Protein AF-R0HG44-F1 (afdb_monomer_lite)

Organism: NCBI:txid81985

Radius of gyration: 16.02 Å; chains: 1; bounding box: 35×43×46 Å

Sequence (105 aa):
MEENGETNEIWVTNKIDETNVVSWSMFLAVDYSKTDIDSGVRFLVDEEKKFVVYWHMKSVVSYENVVHIIEEDNKVRKVDFEAYARSTSYSPPLFTYVPSLVQIQ

Foldseek 3Di:
DDPPQPWDWDWDFPDDDPPDDTDIDTQATARCVLDPDDPPKDWDADSVQRKIWIWDQPDPVQSFIWIWIAHHPNDIDIDGPVVCSPPPPPDDPPVVDDVDDDPPD

pLDDT: mean 70.22, std 14.09, range [35.03, 90.44]

InterPro domains:
  IPR006527 F-box associated beta-propeller, type 1 [PF07734] (7-104)

Structure (mmCIF, N/CA/C/O backbone):
data_AF-R0HG44-F1
#
_entry.id   AF-R0HG44-F1
#
loop_
_atom_site.group_PDB
_atom_site.id
_atom_site.type_symbol
_atom_site.label_atom_id
_atom_site.label_alt_id
_atom_site.label_comp_id
_atom_site.label_asym_id
_atom_site.label_entity_id
_atom_site.label_seq_id
_atom_site.pdbx_PDB_ins_code
_atom_site.Cartn_x
_atom_site.Cartn_y
_atom_site.Cartn_z
_atom_site.occupancy
_atom_site.B_iso_or_equiv
_atom_site.auth_seq_id
_atom_site.auth_comp_id
_atom_site.auth_asym_id
_atom_site.auth_atom_id
_atom_site.pdbx_PDB_model_num
ATOM 1 N N . MET A 1 1 ? 9.049 -26.978 -3.925 1.00 35.03 1 MET A N 1
ATOM 2 C CA . MET A 1 1 ? 9.514 -26.096 -2.841 1.00 35.03 1 MET A CA 1
ATOM 3 C C . MET A 1 1 ? 8.615 -24.888 -2.927 1.00 35.03 1 MET A C 1
ATOM 5 O O . MET A 1 1 ? 8.663 -24.196 -3.931 1.00 35.03 1 MET A O 1
ATOM 9 N N . GLU A 1 2 ? 7.673 -24.787 -2.002 1.00 41.41 2 GLU A N 1
ATOM 10 C CA . GLU A 1 2 ? 6.726 -23.679 -1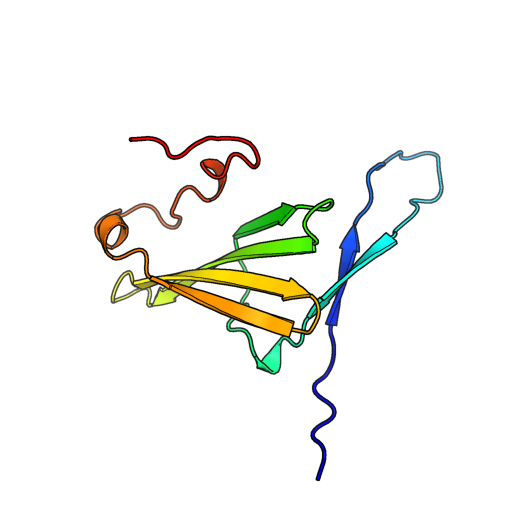.930 1.00 41.41 2 GLU A CA 1
ATOM 11 C C . GLU A 1 2 ? 7.493 -22.533 -1.263 1.00 41.41 2 GLU A C 1
ATOM 13 O O . GLU A 1 2 ? 7.877 -22.642 -0.099 1.00 41.41 2 GLU A O 1
ATOM 18 N N . GLU A 1 3 ? 7.876 -21.516 -2.037 1.00 48.00 3 GLU A N 1
ATOM 19 C CA . GLU A 1 3 ? 8.364 -20.266 -1.459 1.00 48.00 3 GLU A CA 1
ATOM 20 C C . GLU A 1 3 ? 7.198 -19.683 -0.666 1.00 48.00 3 GLU A C 1
ATOM 22 O O . GLU A 1 3 ? 6.222 -19.202 -1.242 1.00 48.00 3 GLU A O 1
ATOM 27 N N . ASN A 1 4 ? 7.278 -19.764 0.661 1.00 49.00 4 ASN A N 1
ATOM 28 C CA . ASN A 1 4 ? 6.442 -18.962 1.539 1.00 49.00 4 ASN A CA 1
ATOM 29 C C . ASN A 1 4 ? 6.848 -17.502 1.316 1.00 49.00 4 ASN A C 1
ATOM 31 O O . ASN A 1 4 ? 7.719 -16.991 2.015 1.00 49.00 4 ASN A O 1
ATOM 35 N N . GLY A 1 5 ? 6.273 -16.863 0.295 1.00 57.75 5 GLY A N 1
ATOM 36 C CA . GLY A 1 5 ? 6.400 -15.426 0.098 1.00 57.75 5 GLY A CA 1
ATOM 37 C C . GLY A 1 5 ? 5.974 -14.733 1.387 1.00 57.75 5 GLY A C 1
ATOM 38 O O . GLY A 1 5 ? 4.885 -14.998 1.906 1.00 57.75 5 GLY A O 1
ATOM 39 N N . GLU A 1 6 ? 6.858 -13.909 1.947 1.00 66.25 6 GLU A N 1
ATOM 40 C CA . GLU A 1 6 ? 6.568 -13.156 3.162 1.00 66.25 6 GLU A CA 1
ATOM 41 C C . GLU A 1 6 ? 5.380 -12.233 2.875 1.00 66.25 6 GLU A C 1
ATOM 43 O O . GLU A 1 6 ? 5.468 -11.249 2.138 1.00 66.25 6 GLU A O 1
ATOM 48 N N . THR A 1 7 ? 4.220 -12.608 3.409 1.00 75.50 7 THR A N 1
ATOM 49 C CA . THR A 1 7 ? 2.997 -11.828 3.260 1.00 75.50 7 THR A CA 1
ATOM 50 C C . THR A 1 7 ? 3.073 -10.672 4.245 1.00 75.50 7 THR A C 1
ATOM 52 O O . THR A 1 7 ? 3.152 -10.877 5.452 1.00 75.50 7 THR A O 1
ATOM 55 N N . ASN A 1 8 ? 3.085 -9.456 3.721 1.00 82.31 8 ASN A N 1
ATOM 56 C CA . ASN A 1 8 ? 3.159 -8.227 4.487 1.00 82.31 8 ASN A CA 1
ATOM 57 C C . ASN A 1 8 ? 1.761 -7.649 4.668 1.00 82.31 8 ASN A C 1
ATOM 59 O O . ASN A 1 8 ? 0.968 -7.601 3.735 1.00 82.31 8 ASN A O 1
ATOM 63 N N . GLU A 1 9 ? 1.442 -7.191 5.868 1.00 87.88 9 GLU A N 1
ATOM 64 C CA . GLU A 1 9 ? 0.099 -6.720 6.186 1.00 87.88 9 GLU A CA 1
ATOM 65 C C . GLU A 1 9 ? 0.042 -5.193 6.179 1.00 87.88 9 GLU A C 1
ATOM 67 O O . GLU A 1 9 ? 0.884 -4.510 6.763 1.00 87.88 9 GLU A O 1
ATOM 72 N N . ILE A 1 10 ? -0.991 -4.650 5.544 1.00 84.94 10 ILE A N 1
ATOM 73 C CA . ILE A 1 10 ? -1.340 -3.237 5.593 1.00 84.94 10 ILE A CA 1
ATOM 74 C C . ILE A 1 10 ? -2.437 -3.078 6.638 1.00 84.94 10 ILE A C 1
ATOM 76 O O . ILE A 1 10 ? -3.518 -3.660 6.518 1.00 84.94 10 ILE A O 1
ATOM 80 N N . TRP A 1 11 ? -2.155 -2.271 7.655 1.00 90.00 11 TRP A N 1
ATOM 81 C CA . TRP A 1 11 ? -3.069 -1.968 8.749 1.00 90.00 11 TRP A CA 1
ATOM 82 C C . TRP A 1 11 ? -3.523 -0.513 8.653 1.00 90.00 11 TRP A C 1
ATOM 84 O O . TRP A 1 11 ? -2.714 0.379 8.400 1.00 90.00 11 TRP A O 1
ATOM 94 N N . VAL A 1 12 ? -4.815 -0.271 8.869 1.00 87.50 12 VAL A N 1
ATOM 95 C CA . VAL A 1 12 ? -5.419 1.069 8.828 1.00 87.50 12 VAL A CA 1
ATOM 96 C C . VAL A 1 12 ? -6.096 1.398 10.152 1.00 87.50 12 VAL A C 1
ATOM 98 O O . VAL A 1 12 ? -6.495 0.510 10.911 1.00 87.50 12 VAL A O 1
ATOM 101 N N . THR A 1 13 ? -6.216 2.691 10.441 1.00 88.25 13 THR A N 1
ATOM 102 C CA . THR A 1 13 ? -6.983 3.190 11.579 1.00 88.25 13 THR A CA 1
ATOM 103 C C . THR A 1 13 ? -7.681 4.495 11.217 1.00 88.25 13 THR A C 1
ATOM 105 O O . THR A 1 13 ? -7.107 5.366 10.568 1.00 88.25 13 THR A O 1
ATOM 108 N N . ASN A 1 14 ? -8.927 4.630 11.665 1.00 83.94 14 ASN A N 1
ATOM 109 C CA . ASN A 1 14 ? -9.775 5.791 11.390 1.00 83.94 14 ASN A CA 1
ATOM 110 C C . ASN A 1 14 ? -9.732 6.852 12.497 1.00 83.94 14 ASN A C 1
ATOM 112 O O . ASN A 1 14 ? -10.369 7.899 12.381 1.00 83.94 14 ASN A O 1
ATOM 116 N N . LYS A 1 15 ? -9.031 6.583 13.603 1.00 81.44 15 LYS A N 1
ATOM 117 C CA . LYS A 1 15 ? -8.965 7.492 14.749 1.00 81.44 15 LYS A CA 1
ATOM 118 C C . LYS A 1 15 ? -7.551 7.542 15.296 1.00 81.44 15 LYS A C 1
ATOM 120 O O . LYS A 1 15 ? -7.052 6.557 15.828 1.00 81.44 15 LYS A O 1
ATOM 125 N N . ILE A 1 16 ? -6.959 8.725 15.217 1.00 76.94 16 ILE A N 1
ATOM 126 C CA . ILE A 1 16 ? -5.733 9.068 15.929 1.00 76.94 16 ILE A CA 1
ATOM 127 C C . ILE A 1 16 ? -6.159 10.067 17.004 1.00 76.94 16 ILE A C 1
ATOM 129 O O . ILE A 1 16 ? -6.220 11.267 16.764 1.00 76.94 16 ILE A O 1
ATOM 133 N N . ASP A 1 17 ? -6.580 9.544 18.151 1.00 79.19 17 ASP A N 1
ATOM 134 C CA . ASP A 1 17 ? -6.914 10.333 19.337 1.00 79.19 17 ASP A CA 1
ATOM 135 C C . ASP A 1 17 ? -5.826 10.080 20.382 1.00 79.19 17 ASP A C 1
ATOM 137 O O . ASP A 1 17 ? -5.485 8.931 20.658 1.00 79.19 17 ASP A O 1
ATOM 141 N N . GLU A 1 18 ? -5.270 11.152 20.944 1.00 70.56 18 GLU A N 1
ATOM 142 C CA . GLU A 1 18 ? -4.169 11.112 21.913 1.00 70.56 18 GLU A CA 1
ATOM 143 C C . GLU A 1 18 ? -4.560 10.424 23.231 1.00 70.56 18 GLU A C 1
ATOM 145 O O . GLU A 1 18 ? -3.694 10.018 24.004 1.00 70.56 18 GLU A O 1
ATOM 150 N N . THR A 1 19 ? -5.862 10.280 23.498 1.00 73.50 19 THR A N 1
ATOM 151 C CA . THR A 1 19 ? -6.374 9.809 24.792 1.00 73.50 19 THR A CA 1
ATOM 152 C C . THR A 1 19 ? -6.797 8.340 24.827 1.00 73.50 19 THR A C 1
ATOM 154 O O . THR A 1 19 ? -7.008 7.800 25.913 1.00 73.50 19 THR A O 1
ATOM 157 N N . ASN A 1 20 ? -6.893 7.667 23.677 1.00 70.94 20 ASN A N 1
ATOM 158 C CA . ASN A 1 20 ? -7.439 6.313 23.575 1.00 70.94 20 ASN A CA 1
ATOM 159 C C . ASN A 1 20 ? -6.474 5.343 22.881 1.00 70.94 20 ASN A C 1
ATOM 161 O O . ASN A 1 20 ? -5.668 5.727 22.037 1.00 70.94 20 ASN A O 1
ATOM 165 N N . VAL A 1 21 ? -6.584 4.052 23.212 1.00 80.81 21 VAL A N 1
ATOM 166 C CA . VAL A 1 21 ? -5.854 2.992 22.502 1.00 80.81 21 VAL A CA 1
ATOM 167 C C . VAL A 1 21 ? -6.293 2.995 21.036 1.00 80.81 21 VAL A C 1
ATOM 169 O O . VAL A 1 21 ? -7.464 2.759 20.729 1.00 80.81 21 VAL A O 1
ATOM 172 N N . VAL A 1 22 ? -5.350 3.262 20.130 1.00 84.62 22 VAL A N 1
ATOM 173 C CA . VAL A 1 22 ? -5.595 3.262 18.684 1.00 84.62 22 VAL A CA 1
ATOM 174 C C . VAL A 1 22 ? -5.983 1.851 18.250 1.00 84.62 22 VAL A C 1
ATOM 176 O O . VAL A 1 22 ? -5.208 0.905 18.389 1.00 84.62 22 VAL A O 1
ATOM 179 N N . SER A 1 23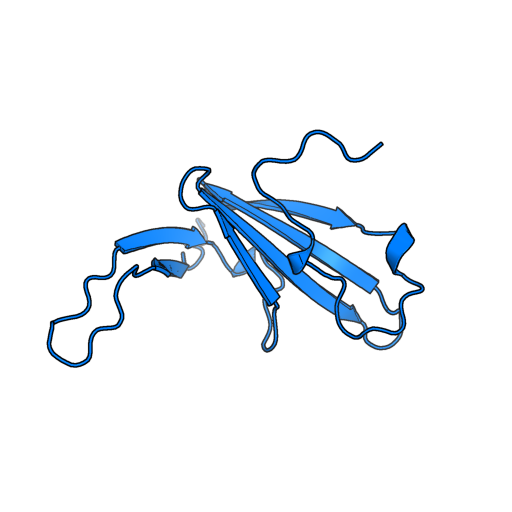 ? -7.205 1.709 17.740 1.00 86.56 23 SER A N 1
ATOM 180 C CA . SER A 1 23 ? -7.688 0.449 17.179 1.00 86.56 23 SER A CA 1
ATOM 181 C C . SER A 1 23 ? -7.244 0.352 15.725 1.00 86.56 23 SER A C 1
ATOM 183 O O . SER A 1 23 ? -7.653 1.165 14.895 1.00 86.56 23 SER A O 1
ATOM 185 N N . TRP A 1 24 ? -6.396 -0.629 15.438 1.00 90.44 24 TRP A N 1
ATOM 186 C CA . TRP A 1 24 ? -5.939 -0.953 14.092 1.00 90.44 24 TRP A CA 1
ATOM 187 C C . TRP A 1 24 ? -6.747 -2.121 13.539 1.00 90.44 24 TRP A C 1
ATOM 189 O O . TRP A 1 24 ? -7.034 -3.079 14.257 1.00 90.44 24 TRP A O 1
ATOM 199 N N . SER A 1 25 ? -7.087 -2.056 12.258 1.00 89.06 25 SER A N 1
ATOM 200 C CA . SER A 1 25 ? -7.691 -3.163 11.521 1.00 89.06 25 SER A CA 1
ATOM 201 C C . SER A 1 25 ? -6.806 -3.539 10.344 1.00 89.06 25 SER A C 1
ATOM 203 O O . SER A 1 25 ? -6.378 -2.668 9.583 1.00 89.06 25 SER A O 1
ATOM 205 N N . MET A 1 26 ? -6.541 -4.836 10.194 1.00 89.31 26 MET A N 1
ATOM 206 C CA . MET A 1 26 ? -5.872 -5.362 9.012 1.00 89.31 26 MET A CA 1
ATOM 207 C C . MET A 1 26 ? -6.770 -5.124 7.799 1.00 89.31 26 MET A C 1
ATOM 209 O O . MET A 1 26 ? -7.926 -5.546 7.777 1.00 89.31 26 MET A O 1
ATOM 213 N N . PHE A 1 27 ? -6.227 -4.426 6.810 1.00 87.12 27 PHE A N 1
ATOM 214 C CA . PHE A 1 27 ? -6.930 -4.047 5.596 1.00 87.12 27 PHE A CA 1
ATOM 215 C C . PHE A 1 27 ? -6.607 -4.998 4.441 1.00 87.12 27 PHE A C 1
ATOM 217 O O . PHE A 1 27 ? -7.520 -5.523 3.806 1.00 87.12 27 PHE A O 1
ATOM 224 N N . LEU A 1 28 ? -5.317 -5.236 4.179 1.00 87.06 28 LEU A N 1
ATOM 225 C CA . LEU A 1 28 ? -4.871 -6.027 3.033 1.00 87.06 28 LEU A CA 1
ATOM 226 C C . LEU A 1 28 ? -3.575 -6.771 3.349 1.00 87.06 28 LEU A C 1
ATOM 228 O O . LEU A 1 28 ? -2.687 -6.226 3.999 1.00 87.06 28 LEU A O 1
ATOM 232 N N . ALA A 1 29 ? -3.461 -8.001 2.859 1.00 87.06 29 ALA A N 1
ATOM 233 C CA . ALA A 1 29 ? -2.221 -8.767 2.868 1.00 87.06 29 ALA A CA 1
ATOM 234 C C . ALA A 1 29 ? -1.576 -8.667 1.477 1.00 87.06 29 ALA A C 1
ATOM 236 O O . ALA A 1 29 ? -2.245 -8.916 0.474 1.00 87.06 29 ALA A O 1
ATOM 237 N N . VAL A 1 30 ? -0.306 -8.276 1.427 1.00 80.06 30 VAL A N 1
ATOM 238 C CA . VAL A 1 30 ? 0.457 -7.977 0.215 1.00 80.06 30 VAL A CA 1
ATOM 239 C C . VAL A 1 30 ? 1.771 -8.745 0.227 1.00 80.06 30 VAL A C 1
ATOM 241 O O . VAL A 1 30 ? 2.564 -8.658 1.154 1.00 80.06 30 VAL A O 1
ATOM 244 N N . ASP A 1 31 ? 2.049 -9.469 -0.840 1.00 82.69 31 ASP A N 1
ATOM 245 C CA . ASP A 1 31 ? 3.339 -10.096 -1.076 1.00 82.69 31 ASP A CA 1
ATOM 246 C C . ASP A 1 31 ? 4.282 -9.082 -1.733 1.00 82.69 31 ASP A C 1
ATOM 248 O O . ASP A 1 31 ? 4.240 -8.876 -2.951 1.00 82.69 31 ASP A O 1
ATOM 252 N N . TYR A 1 32 ? 5.131 -8.433 -0.927 1.00 72.12 32 TYR A N 1
ATOM 253 C CA . TYR A 1 32 ? 6.042 -7.414 -1.444 1.00 72.12 32 TYR A CA 1
ATOM 254 C C . TYR A 1 32 ? 7.076 -7.971 -2.423 1.00 72.12 32 TYR A C 1
ATOM 256 O O . TYR A 1 32 ? 7.563 -7.211 -3.254 1.00 72.12 32 TYR A O 1
ATOM 264 N N . SER A 1 33 ? 7.355 -9.281 -2.422 1.00 74.50 33 SER A N 1
ATOM 265 C CA . SER A 1 33 ? 8.244 -9.887 -3.426 1.00 74.50 33 SER A CA 1
ATOM 266 C C . SER A 1 33 ? 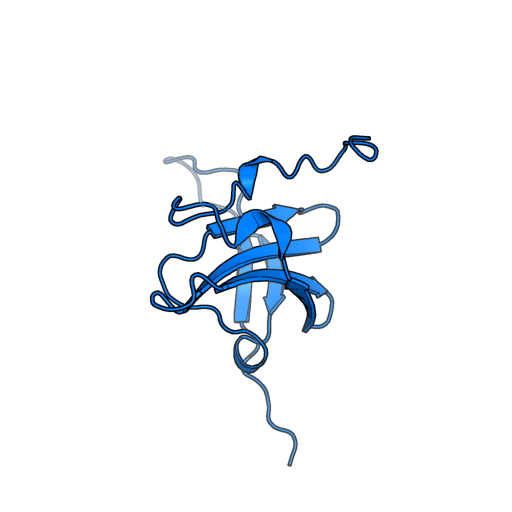7.687 -9.770 -4.853 1.00 74.50 33 SER A C 1
ATOM 268 O O . SER A 1 33 ? 8.439 -9.777 -5.826 1.00 74.50 33 SER A O 1
ATOM 270 N N . LYS A 1 34 ? 6.364 -9.603 -4.985 1.00 69.62 34 LYS A N 1
ATOM 271 C CA . LYS A 1 34 ? 5.665 -9.384 -6.259 1.00 69.62 34 LYS A CA 1
ATOM 272 C C . LYS A 1 34 ? 5.542 -7.905 -6.632 1.00 69.62 34 LYS A C 1
ATOM 274 O O . LYS A 1 34 ? 4.922 -7.581 -7.649 1.00 69.62 34 LYS A O 1
ATOM 279 N N . THR A 1 35 ? 6.093 -7.002 -5.824 1.00 68.00 35 THR A N 1
ATOM 280 C CA . THR A 1 35 ? 5.914 -5.556 -5.972 1.00 68.00 35 THR A CA 1
ATOM 281 C C . THR A 1 35 ? 7.240 -4.810 -5.910 1.00 68.00 35 THR A C 1
ATOM 283 O O . THR A 1 35 ? 8.097 -5.106 -5.090 1.00 68.00 35 THR A O 1
ATOM 286 N N . ASP A 1 36 ? 7.376 -3.772 -6.728 1.00 67.50 36 ASP A N 1
ATOM 287 C CA . ASP A 1 36 ? 8.550 -2.894 -6.732 1.00 67.50 36 ASP A CA 1
ATOM 288 C C . ASP A 1 36 ? 8.319 -1.702 -5.773 1.00 67.50 36 ASP A C 1
ATOM 290 O O . ASP A 1 36 ? 8.318 -0.543 -6.189 1.00 67.50 36 ASP A O 1
ATOM 294 N N . ILE A 1 37 ? 7.988 -1.975 -4.503 1.00 67.06 37 ILE A N 1
ATOM 295 C CA . ILE A 1 37 ? 7.746 -0.926 -3.495 1.00 67.06 37 ILE A CA 1
ATOM 296 C C . ILE A 1 37 ? 9.078 -0.537 -2.847 1.00 67.06 37 ILE A C 1
ATOM 298 O O . ILE A 1 37 ? 9.683 -1.328 -2.132 1.00 67.06 37 ILE A O 1
ATOM 302 N N . ASP A 1 38 ? 9.506 0.703 -3.082 1.00 67.88 38 ASP A N 1
ATOM 303 C CA . ASP A 1 38 ? 10.674 1.324 -2.444 1.00 67.88 38 ASP A CA 1
ATOM 304 C C . ASP A 1 38 ? 10.234 2.489 -1.528 1.00 67.88 38 ASP A C 1
ATOM 306 O O . ASP A 1 38 ? 9.057 2.848 -1.434 1.00 67.88 38 ASP A O 1
ATOM 310 N N . SER A 1 39 ? 11.179 3.103 -0.826 1.00 66.88 39 SER A N 1
ATOM 311 C CA . SER A 1 39 ? 10.984 4.330 -0.064 1.00 66.88 39 SER A CA 1
ATOM 312 C C . SER A 1 39 ? 10.449 5.481 -0.935 1.00 66.88 39 SER A C 1
ATOM 314 O O . SER A 1 39 ? 10.781 5.628 -2.110 1.00 66.88 39 SER A O 1
ATOM 316 N N . GLY A 1 40 ? 9.587 6.322 -0.354 1.00 66.50 40 GLY A N 1
ATOM 317 C CA . GLY A 1 40 ? 9.027 7.492 -1.045 1.00 66.50 40 GLY A CA 1
ATOM 318 C C . GLY A 1 40 ? 7.851 7.201 -1.986 1.00 66.50 40 GLY A C 1
ATOM 319 O O . GLY A 1 40 ? 7.439 8.098 -2.728 1.00 66.50 40 GLY A O 1
ATOM 320 N N . VAL A 1 41 ? 7.283 5.990 -1.945 1.00 72.44 41 VAL A N 1
ATOM 321 C CA . VAL A 1 41 ? 6.041 5.680 -2.664 1.00 72.44 41 VAL A CA 1
ATOM 322 C C . VAL A 1 41 ? 4.894 6.568 -2.206 1.00 72.44 41 VAL A C 1
ATOM 324 O O . VAL A 1 41 ? 4.720 6.879 -1.026 1.00 72.44 41 VAL A O 1
ATOM 327 N N . ARG A 1 42 ? 4.073 6.956 -3.174 1.00 75.38 42 ARG A N 1
ATOM 328 C CA . ARG A 1 42 ? 2.792 7.611 -2.921 1.00 75.38 42 ARG A CA 1
ATOM 329 C C . ARG A 1 42 ? 1.718 6.567 -3.141 1.00 75.38 42 ARG A C 1
ATOM 331 O O . ARG A 1 42 ? 1.775 5.850 -4.138 1.00 75.38 42 ARG A O 1
ATOM 338 N N . PHE A 1 43 ? 0.767 6.471 -2.224 1.00 79.25 43 PHE A N 1
ATOM 339 C CA . PHE A 1 43 ? -0.268 5.451 -2.285 1.00 79.25 43 PHE A CA 1
ATOM 340 C C . PHE A 1 43 ? -1.637 6.014 -1.914 1.00 79.25 43 PHE A C 1
ATOM 342 O O . PHE A 1 43 ? -1.753 7.030 -1.229 1.00 79.25 43 PHE A O 1
ATOM 349 N N . LEU A 1 44 ? -2.665 5.332 -2.398 1.00 84.25 44 LEU A N 1
ATOM 350 C CA . LEU A 1 44 ? -4.064 5.542 -2.090 1.00 84.25 44 LEU A CA 1
ATOM 351 C C . LEU A 1 44 ? -4.681 4.190 -1.752 1.00 84.25 44 LEU A C 1
ATOM 353 O O . LEU A 1 44 ? -4.413 3.189 -2.417 1.00 84.25 44 LEU A O 1
ATOM 357 N N . VAL A 1 45 ? -5.511 4.185 -0.718 1.00 81.88 45 VAL A N 1
ATOM 358 C CA . VAL A 1 45 ? -6.216 3.002 -0.235 1.00 81.88 45 VAL A CA 1
ATOM 359 C C . VAL A 1 45 ? -7.711 3.221 -0.418 1.00 81.88 45 VAL A C 1
ATOM 361 O O . VAL A 1 45 ? -8.216 4.298 -0.106 1.00 81.88 45 VAL A O 1
ATOM 364 N N . ASP A 1 46 ? -8.407 2.210 -0.928 1.00 84.50 46 ASP A N 1
ATOM 365 C CA . ASP A 1 46 ? -9.870 2.157 -0.958 1.00 84.50 46 ASP A CA 1
ATOM 366 C C . ASP A 1 46 ? -10.320 1.027 -0.022 1.00 84.50 46 ASP A C 1
ATOM 368 O O . ASP A 1 46 ? -10.189 -0.155 -0.355 1.00 84.50 46 ASP A O 1
ATOM 372 N N . GLU A 1 47 ? -10.785 1.395 1.179 1.00 82.69 47 GLU A N 1
ATOM 373 C CA . GLU A 1 47 ? -11.188 0.439 2.221 1.00 82.69 47 GLU A CA 1
ATOM 374 C C . GLU A 1 47 ? -12.376 -0.438 1.793 1.00 82.69 47 GLU A C 1
ATOM 376 O O . GLU A 1 47 ? -12.420 -1.621 2.128 1.00 82.69 47 GLU A O 1
ATOM 381 N N . GLU A 1 48 ? -13.314 0.112 1.015 1.00 82.94 48 GLU A N 1
ATOM 382 C CA . GLU A 1 48 ? -14.525 -0.593 0.578 1.00 82.94 48 GL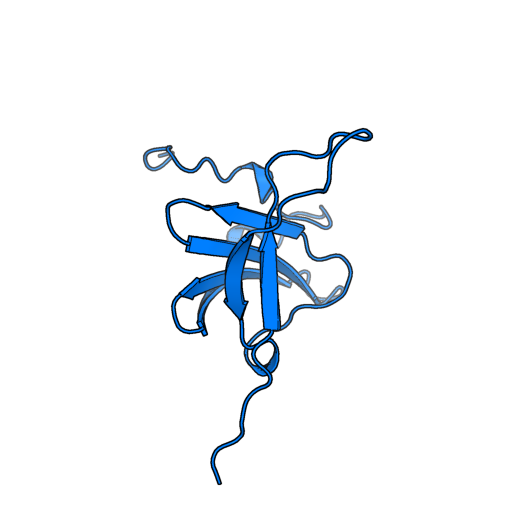U A CA 1
ATOM 383 C C . GLU A 1 48 ? -14.225 -1.620 -0.516 1.00 82.94 48 GLU A C 1
ATOM 385 O O . GLU A 1 48 ? -14.722 -2.746 -0.474 1.00 82.94 48 GLU A O 1
ATOM 390 N N . LYS A 1 49 ? -13.406 -1.237 -1.503 1.00 82.38 49 LYS A N 1
ATOM 391 C CA . LYS A 1 49 ? -13.052 -2.097 -2.646 1.00 82.38 49 LYS A CA 1
ATOM 392 C C . LYS A 1 49 ? -11.812 -2.953 -2.401 1.00 82.38 49 LYS A C 1
ATOM 394 O O . LYS A 1 49 ? -11.482 -3.777 -3.250 1.00 82.38 49 LYS A O 1
ATOM 399 N N . LYS A 1 50 ? -11.132 -2.753 -1.270 1.00 84.00 50 LYS A N 1
ATOM 400 C CA . LYS A 1 50 ? -9.948 -3.502 -0.842 1.00 84.00 50 LYS A CA 1
ATOM 401 C C . LYS A 1 50 ? -8.829 -3.559 -1.876 1.00 84.00 50 LYS A C 1
ATOM 403 O O . LYS A 1 50 ? -8.299 -4.623 -2.195 1.00 84.00 50 LYS A O 1
ATOM 408 N N . PHE A 1 51 ? -8.444 -2.393 -2.381 1.00 84.06 51 PHE A N 1
ATOM 409 C CA . PHE A 1 51 ? -7.229 -2.276 -3.176 1.00 84.06 51 PHE A CA 1
ATOM 410 C C . PHE A 1 51 ? -6.348 -1.122 -2.706 1.00 84.06 51 PHE A C 1
ATOM 412 O O . PHE A 1 51 ? -6.804 -0.149 -2.099 1.00 84.06 51 PHE A O 1
ATOM 419 N N . VAL A 1 52 ? -5.069 -1.224 -3.051 1.00 85.31 52 VAL A N 1
ATOM 420 C CA . VAL A 1 52 ? -4.074 -0.164 -2.913 1.00 85.31 52 VAL A CA 1
ATOM 421 C C . VAL A 1 52 ? -3.606 0.230 -4.299 1.00 85.31 52 VAL A C 1
ATOM 423 O O . VAL A 1 52 ? -3.134 -0.611 -5.057 1.00 85.31 52 VAL A O 1
ATOM 426 N N . VAL A 1 53 ? -3.709 1.511 -4.629 1.00 83.19 53 VAL A N 1
ATOM 427 C CA . VAL A 1 53 ? -3.036 2.088 -5.793 1.00 83.19 53 VAL A CA 1
ATOM 428 C C . VAL A 1 53 ? -1.781 2.757 -5.279 1.00 83.19 53 VAL A C 1
ATOM 430 O O . VAL A 1 53 ? -1.867 3.641 -4.432 1.00 83.19 53 VAL A O 1
ATOM 433 N N . TYR A 1 54 ? -0.618 2.389 -5.793 1.00 79.88 54 TYR A N 1
ATOM 434 C CA . TYR A 1 54 ? 0.607 3.108 -5.485 1.00 79.88 54 TYR A CA 1
ATOM 435 C C . TYR A 1 54 ? 1.379 3.445 -6.749 1.00 79.88 54 TYR A C 1
ATOM 437 O O . TYR A 1 54 ? 1.281 2.783 -7.782 1.00 79.88 54 TYR A O 1
ATOM 445 N N . TRP A 1 55 ? 2.133 4.527 -6.659 1.00 76.44 55 TRP A N 1
ATOM 446 C CA . TRP A 1 55 ? 2.983 5.016 -7.722 1.00 76.44 55 TRP A CA 1
ATOM 447 C C . TRP A 1 55 ? 4.431 4.995 -7.263 1.00 76.44 55 TRP A C 1
ATOM 449 O O . TRP A 1 55 ? 4.748 5.351 -6.123 1.00 76.44 55 TRP A O 1
ATOM 459 N N . HIS A 1 56 ? 5.291 4.622 -8.200 1.00 71.88 56 HIS A N 1
ATOM 460 C CA . HIS A 1 56 ? 6.728 4.587 -8.034 1.00 71.88 56 HIS A CA 1
ATOM 461 C C . HIS A 1 56 ? 7.406 5.060 -9.329 1.00 71.88 56 HIS A C 1
ATOM 463 O O . HIS A 1 56 ? 6.963 4.756 -10.443 1.00 71.88 56 HIS A O 1
ATOM 469 N N . MET A 1 57 ? 8.493 5.819 -9.171 1.00 68.25 57 MET A N 1
ATOM 470 C CA . MET A 1 57 ? 9.363 6.216 -10.273 1.00 68.25 57 MET A CA 1
ATOM 471 C C . MET A 1 57 ? 10.369 5.095 -10.530 1.00 68.25 57 MET A C 1
ATOM 473 O O . MET A 1 57 ? 11.312 4.920 -9.763 1.00 68.25 57 MET A O 1
ATOM 477 N N . LYS A 1 58 ? 10.186 4.368 -11.632 1.00 66.19 58 LYS A N 1
ATOM 478 C CA . LYS A 1 58 ? 11.015 3.206 -11.974 1.00 66.19 58 LYS A CA 1
ATOM 479 C C . LYS A 1 58 ? 12.440 3.576 -12.360 1.00 66.19 58 LYS A C 1
ATOM 481 O O . LYS A 1 58 ? 13.376 2.816 -12.134 1.00 66.19 58 LYS A O 1
ATOM 486 N N . SER A 1 59 ? 12.616 4.746 -12.962 1.00 64.81 59 SER A N 1
ATOM 487 C CA . SER A 1 59 ? 13.922 5.227 -13.393 1.00 64.81 59 SER A CA 1
ATOM 488 C C . SER A 1 59 ? 13.937 6.742 -13.434 1.00 64.81 59 SER A C 1
ATOM 490 O O . SER A 1 59 ? 13.133 7.367 -14.126 1.00 64.81 59 SER A O 1
ATOM 492 N N . VAL A 1 60 ? 14.908 7.326 -12.733 1.00 61.72 60 VAL A N 1
ATOM 493 C CA . VAL A 1 60 ? 15.176 8.771 -12.751 1.00 61.72 60 VAL A CA 1
ATOM 494 C C . VAL A 1 60 ? 15.635 9.239 -14.137 1.00 61.72 60 VAL A C 1
ATOM 496 O O . VAL A 1 60 ? 15.423 10.389 -14.503 1.00 61.72 60 VAL A O 1
ATOM 499 N N . VAL A 1 61 ? 16.238 8.339 -14.921 1.00 61.47 61 VAL A N 1
ATOM 500 C CA . VAL A 1 61 ? 16.840 8.652 -16.225 1.00 61.47 61 VAL A CA 1
ATOM 501 C C . VAL A 1 61 ? 15.819 8.572 -17.358 1.00 61.47 61 VAL A C 1
ATOM 503 O O . VAL A 1 61 ? 15.842 9.413 -18.252 1.00 61.47 61 VAL A O 1
ATOM 506 N N . SER A 1 62 ? 14.924 7.576 -17.334 1.00 63.25 62 SER A N 1
ATOM 507 C CA . SER A 1 62 ? 13.899 7.400 -18.375 1.00 63.25 62 SER A CA 1
ATOM 508 C C . SER A 1 62 ? 12.550 8.032 -18.027 1.00 63.25 62 SER A C 1
ATOM 510 O O . SER A 1 62 ? 11.656 8.017 -18.867 1.00 63.25 62 SER A O 1
ATOM 512 N N . TYR A 1 63 ? 12.403 8.615 -16.828 1.00 62.22 63 TYR A N 1
ATOM 513 C CA . TYR A 1 63 ? 11.145 9.188 -16.324 1.00 62.22 63 TYR A CA 1
ATOM 514 C C . TYR A 1 63 ? 9.952 8.224 -16.465 1.00 62.22 63 TYR A C 1
ATOM 516 O O . TYR A 1 63 ? 8.807 8.639 -16.650 1.00 62.22 63 TYR A O 1
ATOM 524 N N . GLU A 1 64 ? 10.227 6.919 -16.378 1.00 65.38 64 GLU A N 1
ATOM 525 C CA . GLU A 1 64 ? 9.211 5.874 -16.427 1.00 65.38 64 GLU A CA 1
ATOM 526 C C . GLU A 1 64 ? 8.395 5.898 -15.135 1.00 65.38 64 GLU A C 1
ATOM 528 O O . GLU A 1 64 ? 8.897 5.624 -14.039 1.00 65.38 64 GLU A O 1
ATOM 533 N N . ASN A 1 65 ? 7.119 6.234 -15.290 1.00 67.62 65 ASN A N 1
ATOM 534 C CA . ASN A 1 65 ? 6.147 6.305 -14.214 1.00 67.62 65 ASN A CA 1
ATOM 535 C C . ASN A 1 65 ? 5.248 5.075 -14.290 1.00 67.62 65 ASN A C 1
ATOM 537 O O . ASN A 1 65 ? 4.515 4.917 -15.263 1.00 67.62 65 ASN A O 1
ATOM 541 N N . VAL A 1 66 ? 5.267 4.237 -13.254 1.00 72.25 66 VAL A N 1
ATOM 542 C CA . VAL A 1 66 ? 4.407 3.050 -13.196 1.00 72.25 66 VAL A CA 1
ATOM 543 C C . VAL A 1 66 ? 3.448 3.188 -12.027 1.00 72.25 66 VAL A C 1
ATOM 545 O O . VAL A 1 66 ? 3.842 3.531 -10.909 1.00 72.25 66 VAL A O 1
ATOM 548 N N . VAL A 1 67 ? 2.171 2.930 -12.295 1.00 77.44 67 VAL A N 1
ATOM 549 C CA . VAL A 1 67 ? 1.156 2.786 -11.256 1.00 77.44 67 VAL A CA 1
ATOM 550 C C . VAL A 1 67 ? 0.874 1.307 -11.077 1.00 77.44 67 VAL A C 1
ATOM 552 O O . VAL A 1 67 ? 0.617 0.577 -12.032 1.00 77.44 67 VAL A O 1
ATOM 555 N N . HIS A 1 68 ? 0.925 0.864 -9.836 1.00 79.31 68 HIS A N 1
ATOM 556 C CA . HIS A 1 68 ? 0.603 -0.490 -9.443 1.00 79.31 68 HIS A CA 1
ATOM 557 C C . HIS A 1 68 ? -0.699 -0.469 -8.665 1.00 79.31 68 HIS A C 1
ATOM 559 O O . HIS A 1 68 ? -0.924 0.411 -7.834 1.00 79.31 68 HIS A O 1
ATOM 565 N N . ILE A 1 69 ? -1.552 -1.446 -8.934 1.00 83.81 69 ILE A N 1
ATOM 566 C CA . ILE A 1 69 ? -2.780 -1.645 -8.180 1.00 83.81 69 ILE A CA 1
ATOM 567 C C . ILE A 1 69 ? -2.729 -3.050 -7.607 1.00 83.81 69 ILE A C 1
ATOM 569 O O . ILE A 1 69 ? -2.570 -4.019 -8.352 1.00 83.81 69 ILE A O 1
ATOM 573 N N . ILE A 1 70 ? -2.801 -3.130 -6.286 1.00 85.00 70 ILE A N 1
ATOM 574 C CA . ILE A 1 70 ? -2.794 -4.368 -5.520 1.00 85.00 70 ILE A CA 1
ATOM 575 C C . ILE A 1 70 ? -4.206 -4.586 -5.007 1.00 85.00 70 ILE A C 1
ATOM 577 O O . ILE A 1 70 ? -4.748 -3.723 -4.324 1.00 85.00 70 ILE A O 1
ATOM 581 N N . GLU A 1 71 ? -4.783 -5.729 -5.330 1.00 84.56 71 GLU A N 1
ATOM 582 C CA . GLU A 1 71 ? -6.106 -6.155 -4.877 1.00 84.56 71 GLU A CA 1
ATOM 583 C C . GLU A 1 71 ? -5.964 -7.329 -3.894 1.00 84.56 71 GLU A C 1
ATOM 585 O O . GLU A 1 71 ? -4.854 -7.809 -3.634 1.00 84.56 71 GLU A O 1
ATOM 590 N N . GLU A 1 72 ? -7.083 -7.815 -3.349 1.00 84.25 72 GLU A N 1
ATOM 591 C CA . GLU A 1 72 ? -7.098 -9.050 -2.554 1.00 84.25 72 GLU A CA 1
ATOM 592 C C . GLU A 1 72 ? -6.439 -10.229 -3.302 1.00 84.25 72 GLU A C 1
ATOM 594 O O . GLU A 1 72 ? -6.382 -10.284 -4.536 1.00 84.25 72 GLU A O 1
ATOM 599 N N . ASP A 1 73 ? -5.928 -11.194 -2.535 1.00 81.38 73 ASP A N 1
ATOM 600 C CA . ASP A 1 73 ? -5.185 -12.364 -3.025 1.00 81.38 73 ASP A CA 1
ATOM 601 C C . ASP A 1 73 ? -3.867 -12.038 -3.751 1.00 81.38 73 ASP A C 1
ATOM 603 O O . ASP A 1 73 ? -3.415 -12.817 -4.594 1.00 81.38 73 ASP A O 1
ATOM 607 N N . ASN A 1 74 ? -3.229 -10.901 -3.450 1.00 75.94 74 ASN A N 1
ATOM 608 C CA . ASN A 1 74 ? -1.975 -10.480 -4.090 1.00 75.94 74 ASN A CA 1
ATOM 609 C C . ASN A 1 74 ? -2.086 -10.319 -5.615 1.00 75.94 74 ASN A C 1
ATOM 611 O O . ASN A 1 74 ? -1.111 -10.515 -6.348 1.00 75.94 74 ASN A O 1
ATOM 615 N N . LYS A 1 75 ? -3.275 -9.969 -6.114 1.00 80.75 75 LYS A N 1
ATOM 616 C CA . LYS A 1 75 ? -3.470 -9.657 -7.531 1.00 80.75 75 LYS A CA 1
ATOM 617 C C . LYS A 1 75 ? -2.877 -8.281 -7.811 1.00 80.75 75 LYS A C 1
ATOM 619 O O . LYS A 1 75 ? -3.441 -7.258 -7.434 1.00 80.75 75 LYS A O 1
ATOM 624 N N . VAL A 1 76 ? -1.717 -8.269 -8.465 1.00 80.69 76 VAL A N 1
ATOM 625 C CA . VAL A 1 76 ? -1.007 -7.042 -8.843 1.00 80.69 76 VAL A CA 1
ATOM 626 C C . VAL A 1 76 ? -1.228 -6.764 -10.325 1.00 80.69 76 VAL A C 1
ATOM 628 O O . VAL A 1 76 ? -0.843 -7.563 -11.179 1.00 80.69 76 VAL A O 1
ATOM 631 N N . ARG A 1 77 ? -1.797 -5.600 -10.645 1.00 82.38 77 ARG A N 1
ATOM 632 C CA . ARG A 1 77 ? -1.850 -5.064 -12.013 1.00 82.38 77 ARG A CA 1
ATOM 633 C C . ARG A 1 77 ? -0.923 -3.859 -12.142 1.00 82.38 77 ARG A C 1
ATOM 635 O O . ARG A 1 77 ? -0.939 -2.966 -11.297 1.00 82.38 77 ARG A O 1
ATOM 642 N N . LYS A 1 78 ? -0.117 -3.834 -13.206 1.00 79.25 78 LYS A N 1
ATOM 643 C CA . LYS A 1 78 ? 0.718 -2.683 -13.577 1.00 79.25 78 LYS A CA 1
ATOM 644 C C . LYS A 1 78 ? -0.005 -1.895 -14.666 1.00 79.25 78 LYS A C 1
ATOM 646 O O . LYS A 1 78 ? -0.442 -2.478 -15.656 1.00 79.25 78 LYS A O 1
ATOM 651 N N . VAL A 1 79 ? -0.144 -0.592 -14.471 1.00 75.06 79 VAL A N 1
ATOM 652 C CA . VAL A 1 79 ? -0.729 0.335 -15.440 1.00 75.06 79 VAL A CA 1
ATOM 653 C C . VAL A 1 79 ? 0.363 1.308 -15.857 1.00 75.06 79 VAL A C 1
ATOM 655 O O . VAL A 1 79 ? 0.892 2.054 -15.029 1.00 75.06 79 VAL A O 1
ATOM 658 N N . ASP A 1 80 ? 0.712 1.264 -17.140 1.00 68.81 80 ASP A N 1
ATOM 659 C CA . ASP A 1 80 ? 1.637 2.218 -17.738 1.00 68.81 80 ASP A CA 1
ATOM 660 C C . ASP A 1 80 ? 0.888 3.519 -18.047 1.00 68.81 80 ASP A C 1
ATOM 662 O O . ASP A 1 80 ? -0.135 3.520 -18.736 1.00 68.81 80 ASP A O 1
ATOM 666 N N . PHE A 1 81 ? 1.379 4.631 -17.508 1.00 65.00 81 PHE A N 1
ATOM 667 C CA . PHE A 1 81 ? 0.856 5.961 -17.798 1.00 65.00 81 PHE A CA 1
ATOM 668 C C . PHE A 1 81 ? 1.724 6.608 -18.881 1.00 65.00 81 PHE A C 1
ATOM 670 O O . PHE A 1 81 ? 2.414 7.602 -18.641 1.00 65.00 81 PHE A O 1
ATOM 677 N N . GLU A 1 82 ? 1.648 6.066 -20.098 1.00 54.88 82 GLU A N 1
ATOM 678 C CA . GLU A 1 82 ? 2.414 6.527 -21.267 1.00 54.88 82 GLU A CA 1
ATOM 679 C C . GLU A 1 82 ? 2.235 8.044 -21.518 1.00 54.88 82 GLU A C 1
ATOM 681 O O . GLU A 1 82 ? 3.169 8.751 -21.898 1.00 54.88 82 GLU A O 1
ATOM 686 N N . ALA A 1 83 ? 1.056 8.595 -21.197 1.00 51.94 83 ALA A N 1
ATOM 687 C CA . ALA A 1 83 ? 0.735 10.014 -21.372 1.00 51.94 83 ALA A CA 1
ATOM 688 C C . ALA A 1 83 ? 1.427 10.965 -20.368 1.00 51.94 83 ALA A C 1
ATOM 690 O O . ALA A 1 83 ? 1.583 12.151 -20.663 1.00 51.94 83 ALA A O 1
ATOM 691 N N . TYR A 1 84 ? 1.868 10.475 -19.202 1.00 52.00 84 TYR A N 1
ATOM 692 C CA . TYR A 1 84 ? 2.528 11.289 -18.167 1.00 52.00 84 TYR A CA 1
ATOM 693 C C . TYR A 1 84 ? 4.058 11.205 -18.201 1.00 52.00 84 TYR A C 1
ATOM 695 O O . TYR A 1 84 ? 4.715 11.923 -17.448 1.00 52.00 84 TYR A O 1
ATOM 703 N N . ALA A 1 85 ? 4.641 10.414 -19.111 1.00 45.72 85 ALA A N 1
ATOM 704 C CA . ALA A 1 85 ? 6.091 10.286 -19.310 1.00 45.72 85 ALA A CA 1
ATOM 705 C C . ALA A 1 85 ? 6.803 11.614 -19.660 1.00 45.72 85 ALA A C 1
ATOM 707 O O . ALA A 1 85 ? 8.028 11.692 -19.662 1.00 45.72 85 ALA A O 1
ATOM 708 N N . ARG A 1 86 ? 6.050 12.687 -19.943 1.00 45.97 86 ARG A N 1
ATOM 709 C CA . ARG A 1 86 ? 6.578 14.044 -20.169 1.00 45.97 86 ARG A CA 1
ATOM 710 C C . ARG A 1 86 ? 6.355 15.016 -19.016 1.00 45.97 86 ARG A C 1
ATOM 712 O O . ARG A 1 86 ? 6.778 16.166 -19.116 1.00 45.97 86 ARG A O 1
ATOM 719 N N . SER A 1 87 ? 5.694 14.594 -17.941 1.00 49.03 87 SER A N 1
ATOM 720 C CA . SER A 1 87 ? 5.560 15.444 -16.768 1.00 49.03 87 SER A CA 1
ATOM 721 C C . SER A 1 87 ? 6.868 15.418 -15.990 1.00 49.03 87 SER A C 1
ATOM 723 O O . SER A 1 87 ? 7.252 14.403 -15.421 1.00 49.03 87 SER A O 1
ATOM 725 N N . THR A 1 88 ? 7.545 16.562 -15.942 1.00 50.09 88 THR A N 1
ATOM 726 C CA . THR A 1 88 ? 8.735 16.803 -15.110 1.00 50.09 88 THR A CA 1
ATOM 727 C C . THR A 1 88 ? 8.427 16.772 -13.610 1.00 50.09 88 THR A C 1
ATOM 729 O O . THR A 1 88 ? 9.327 16.907 -12.781 1.00 50.09 88 THR A O 1
ATOM 732 N N . SER A 1 89 ? 7.155 16.622 -13.234 1.00 53.00 89 SER A N 1
ATOM 733 C CA . SER A 1 89 ? 6.760 16.445 -11.848 1.00 53.00 89 SER A CA 1
ATOM 734 C C . SER A 1 89 ? 7.185 15.057 -11.375 1.00 53.00 89 SER A C 1
ATOM 736 O O . SER A 1 89 ? 6.723 14.057 -11.918 1.00 53.00 89 SER A O 1
ATOM 738 N N . TYR A 1 90 ? 7.982 15.006 -10.304 1.00 54.59 90 TYR A N 1
ATOM 739 C CA . TYR A 1 90 ? 8.399 13.811 -9.543 1.00 54.59 90 TYR A CA 1
ATOM 740 C C . TYR A 1 90 ? 7.234 13.022 -8.902 1.00 54.59 90 TYR A C 1
ATOM 742 O O . TYR A 1 90 ? 7.384 12.418 -7.844 1.00 54.59 90 TYR A O 1
ATOM 750 N N . SER A 1 91 ? 6.038 13.117 -9.475 1.00 55.47 91 SER A N 1
ATOM 751 C CA . SER A 1 91 ? 4.827 12.399 -9.121 1.00 55.47 91 SER A CA 1
ATOM 752 C C . SER A 1 91 ? 3.743 12.710 -10.147 1.00 55.47 91 SER A C 1
ATOM 754 O O . SER A 1 91 ? 3.412 13.886 -10.324 1.00 55.47 91 SER A O 1
ATOM 756 N N . PRO A 1 92 ? 3.106 11.708 -10.763 1.00 56.94 92 PRO A N 1
ATOM 757 C CA . PRO A 1 92 ? 1.776 11.878 -11.306 1.00 56.94 92 PRO A CA 1
ATOM 758 C C . PRO A 1 92 ? 0.820 12.171 -10.143 1.00 56.94 92 PRO A C 1
ATOM 760 O O . PRO A 1 92 ? 1.069 11.752 -9.003 1.00 56.94 92 PRO A O 1
ATOM 763 N N . PRO A 1 93 ? -0.263 12.917 -10.377 1.00 57.25 93 PRO A N 1
ATOM 764 C CA . PRO A 1 93 ? -1.216 13.228 -9.334 1.00 57.25 93 PRO A CA 1
ATOM 765 C C . PRO A 1 93 ? -2.071 11.985 -9.054 1.00 57.25 93 PRO A C 1
ATOM 767 O O . PRO A 1 93 ? -3.203 11.889 -9.517 1.00 57.25 93 PRO A O 1
ATOM 770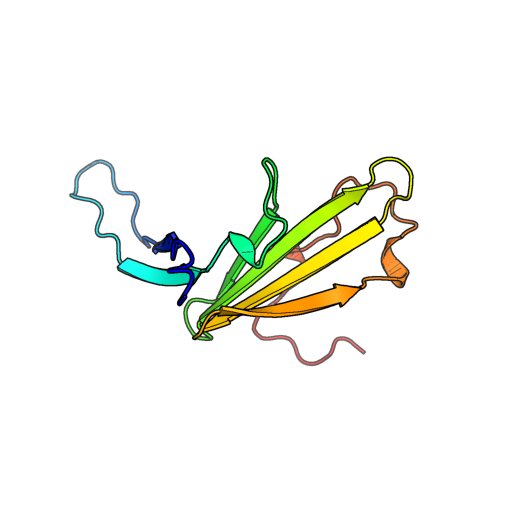 N N . LEU A 1 94 ? -1.558 11.041 -8.256 1.00 59.16 94 LEU A N 1
ATOM 771 C CA . LEU A 1 94 ? -2.373 9.963 -7.668 1.00 59.16 94 LEU A CA 1
ATOM 772 C C . LEU A 1 94 ? -3.615 10.517 -6.949 1.00 59.16 94 LEU A C 1
ATOM 774 O O . LEU A 1 94 ? -4.647 9.862 -6.881 1.00 59.16 94 LEU A O 1
ATOM 778 N N . PHE A 1 95 ? -3.535 11.769 -6.495 1.00 55.34 95 PHE A N 1
ATOM 779 C CA . PHE A 1 95 ? -4.623 12.536 -5.891 1.00 55.34 95 PHE A CA 1
ATOM 780 C C . PHE A 1 95 ? -5.738 12.965 -6.864 1.00 55.34 95 PHE A C 1
ATOM 782 O O . PHE A 1 95 ? -6.675 13.631 -6.440 1.00 55.34 95 PHE A O 1
ATOM 789 N N . THR A 1 96 ? -5.662 12.617 -8.154 1.00 55.31 96 THR A N 1
ATOM 790 C CA . THR A 1 96 ? -6.801 12.759 -9.087 1.00 55.31 96 THR A CA 1
ATOM 791 C C . THR A 1 96 ? -7.714 11.537 -9.095 1.00 55.31 96 THR A C 1
ATOM 793 O O . THR A 1 96 ? -8.786 11.588 -9.697 1.00 55.31 96 THR A O 1
ATOM 796 N N . TYR A 1 97 ? -7.333 10.449 -8.415 1.00 56.25 97 TYR A N 1
ATOM 797 C CA . TYR A 1 97 ? -8.216 9.304 -8.250 1.00 56.25 97 TYR A CA 1
ATOM 798 C C . TYR A 1 97 ? -9.369 9.675 -7.311 1.00 56.25 97 TYR A C 1
ATOM 800 O O . TYR A 1 97 ? -9.187 9.811 -6.101 1.00 56.25 97 TYR A O 1
ATOM 808 N N . VAL A 1 98 ? -10.562 9.845 -7.881 1.00 58.12 98 VAL A N 1
ATOM 809 C CA . VAL A 1 98 ? -11.804 10.023 -7.129 1.00 58.12 98 VAL A CA 1
ATOM 810 C C . VAL A 1 98 ? -12.589 8.709 -7.206 1.00 58.12 98 VAL A C 1
ATOM 812 O O . VAL A 1 98 ? -13.048 8.362 -8.297 1.00 58.12 98 VAL A O 1
ATOM 815 N N . PRO A 1 99 ? -12.776 7.977 -6.087 1.00 52.00 99 PRO A N 1
ATOM 816 C CA . PRO A 1 99 ? -13.374 6.632 -6.067 1.00 52.00 99 PRO A CA 1
ATOM 817 C C . PRO A 1 99 ? -14.805 6.525 -6.630 1.00 52.00 99 PRO A C 1
ATOM 819 O O . PRO A 1 99 ? -15.313 5.409 -6.780 1.00 52.00 99 PRO A O 1
ATOM 822 N N . SER A 1 100 ? -15.445 7.661 -6.940 1.00 62.53 100 SER A N 1
ATOM 823 C CA . SER A 1 100 ? -16.817 7.783 -7.439 1.00 62.53 100 SER A CA 1
ATOM 824 C C . SER A 1 100 ? -16.982 8.446 -8.818 1.00 62.53 100 SER A C 1
ATOM 826 O O . SER A 1 100 ? -18.123 8.577 -9.261 1.00 62.53 100 SER A O 1
ATOM 828 N N . LEU A 1 101 ? -15.929 8.853 -9.541 1.00 49.91 101 LEU A N 1
ATOM 829 C CA . LEU A 1 101 ? -16.141 9.520 -10.834 1.00 49.91 101 LEU A CA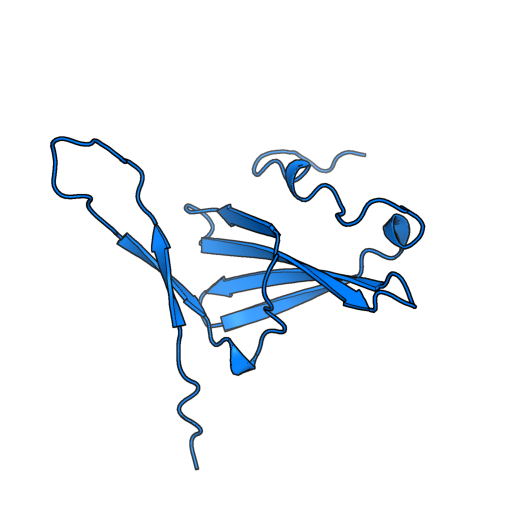 1
ATOM 830 C C . LEU A 1 101 ? -16.172 8.549 -12.017 1.00 49.91 101 LEU A C 1
ATOM 832 O O . LEU A 1 101 ? -15.156 8.019 -12.462 1.00 49.91 101 LEU A O 1
ATOM 836 N N . VAL A 1 102 ? -17.391 8.393 -12.542 1.00 47.19 102 VAL A N 1
ATOM 837 C CA . VAL A 1 102 ? -17.711 8.321 -13.974 1.00 47.19 102 VAL A CA 1
ATOM 838 C C . VAL A 1 102 ? -16.543 8.843 -14.810 1.00 47.19 102 VAL A C 1
ATOM 840 O O . VAL A 1 102 ? -16.090 9.965 -14.594 1.00 47.19 102 VAL A O 1
ATOM 843 N N . GLN A 1 103 ? -16.078 8.005 -15.736 1.00 38.31 103 GLN A N 1
ATOM 844 C CA . GLN A 1 103 ? -15.106 8.306 -16.783 1.00 38.31 103 GLN A CA 1
ATOM 845 C C . GLN A 1 103 ? -15.115 9.803 -17.143 1.00 38.31 103 GLN A C 1
ATOM 847 O O . GLN A 1 103 ? -16.080 10.286 -17.733 1.00 38.31 103 GLN A O 1
ATOM 852 N N . ILE A 1 104 ? -14.076 10.548 -16.744 1.00 48.78 104 ILE A N 1
ATOM 853 C CA . ILE A 1 104 ? -13.900 11.922 -17.224 1.00 48.78 104 ILE A CA 1
ATOM 854 C C . ILE A 1 104 ? -13.580 11.785 -18.713 1.00 48.78 104 ILE A C 1
ATOM 856 O O . ILE A 1 104 ? -12.565 11.187 -19.077 1.00 48.78 104 ILE A O 1
ATOM 860 N N . GLN A 1 105 ? -14.526 12.235 -19.533 1.00 40.88 105 GLN A N 1
ATOM 861 C CA . GLN A 1 105 ? -14.522 12.132 -20.987 1.00 40.88 105 GLN A CA 1
ATOM 862 C C . GLN A 1 105 ? -13.793 13.315 -21.623 1.00 40.88 105 GLN A C 1
ATOM 864 O O . GLN A 1 105 ? -13.928 14.442 -21.093 1.00 40.88 105 GLN A O 1
#

Secondary structure (DSSP, 8-state):
------EEEEEE-S---TTS----EEEEEEEGGGS---TT-EEEEETTTTEEEEEEEEETTTTEEEEEEEEGGGEEEEEE-GGGTT--SSS--GGG--TT-----